Protein AF-A0A534TUU3-F1 (afdb_monomer_lite)

Foldseek 3Di:
DVVVVVVVVVPDDPVPDDDDDDPDDFAEEEPVVCVVVVHDDDPVSVVRGPYYHD

Sequence (54 aa):
AAVFVDKILKGAKPAELPVEQPTKFEFVVNLKTAKQIGLTLPPNVLARADKVIR

Structure (mmCIF, N/CA/C/O backbone):
data_AF-A0A534TUU3-F1
#
_entry.id   AF-A0A534TUU3-F1
#
loop_
_atom_site.group_PDB
_atom_site.id
_atom_site.type_symbol
_atom_site.label_atom_id
_atom_site.label_alt_id
_atom_site.label_comp_id
_atom_site.label_asym_id
_atom_site.label_entity_id
_atom_site.label_seq_id
_atom_site.pdbx_PDB_ins_code
_atom_site.Cartn_x
_atom_site.Cartn_y
_atom_site.Cartn_z
_atom_site.occupancy
_atom_site.B_iso_or_equiv
_atom_site.auth_seq_id
_atom_site.auth_comp_id
_atom_site.auth_asym_id
_atom_site.auth_atom_id
_atom_site.pdbx_PDB_model_num
ATOM 1 N N . ALA A 1 1 ? 12.009 -3.814 -9.633 1.00 66.06 1 ALA A N 1
ATOM 2 C CA . ALA A 1 1 ? 13.186 -2.939 -9.356 1.00 66.06 1 ALA A CA 1
ATOM 3 C C . ALA A 1 1 ? 14.556 -3.630 -9.502 1.00 66.06 1 ALA A C 1
ATOM 5 O O . ALA A 1 1 ? 15.261 -3.293 -10.444 1.00 66.06 1 ALA A O 1
ATOM 6 N N . ALA A 1 2 ? 14.956 -4.595 -8.655 1.00 84.00 2 ALA A N 1
ATOM 7 C CA . ALA A 1 2 ? 16.287 -5.238 -8.761 1.00 84.00 2 ALA A CA 1
ATOM 8 C C . ALA A 1 2 ? 16.550 -5.901 -10.134 1.00 84.00 2 ALA A C 1
ATOM 10 O O . ALA A 1 2 ? 17.658 -5.849 -10.657 1.00 84.00 2 ALA A O 1
ATOM 11 N N . VAL A 1 3 ? 15.499 -6.433 -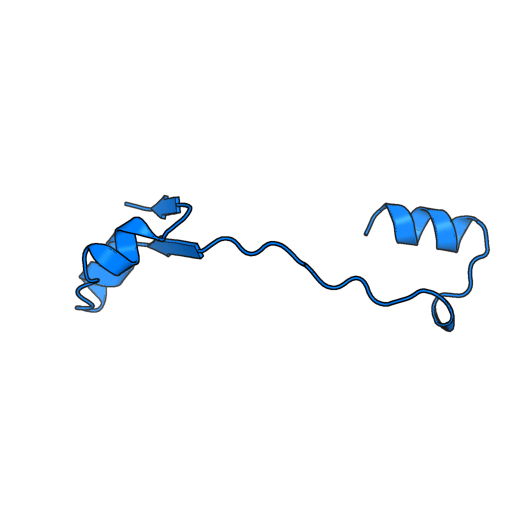10.763 1.00 86.81 3 VAL A N 1
ATOM 12 C CA . VAL A 1 3 ? 15.541 -7.009 -12.119 1.00 86.81 3 VAL A CA 1
ATOM 13 C C . VAL A 1 3 ? 15.905 -5.973 -13.191 1.00 86.81 3 VAL A C 1
ATOM 15 O O . VAL A 1 3 ? 16.604 -6.293 -14.146 1.00 86.81 3 VAL A O 1
ATOM 18 N N . PHE A 1 4 ? 15.445 -4.726 -13.061 1.00 90.50 4 PHE A N 1
ATOM 19 C CA . PHE A 1 4 ? 15.763 -3.670 -14.029 1.00 90.50 4 PHE A CA 1
ATOM 20 C C . PHE A 1 4 ? 17.191 -3.173 -13.862 1.00 90.50 4 PHE A C 1
ATOM 22 O O . PHE A 1 4 ? 17.873 -2.958 -14.859 1.00 90.50 4 PHE A O 1
ATOM 29 N N . VAL A 1 5 ? 17.662 -3.081 -12.617 1.00 90.44 5 VAL A N 1
ATOM 30 C CA . VAL A 1 5 ? 19.067 -2.782 -12.318 1.00 90.44 5 VAL A CA 1
ATOM 31 C C . VAL A 1 5 ? 19.979 -3.829 -12.966 1.00 90.44 5 VAL A C 1
ATOM 33 O O . VAL A 1 5 ? 20.902 -3.459 -13.681 1.00 90.44 5 VAL A O 1
ATOM 36 N N . ASP A 1 6 ? 19.672 -5.122 -12.816 1.00 94.12 6 ASP A N 1
ATOM 37 C CA . ASP A 1 6 ? 20.429 -6.210 -13.454 1.00 94.12 6 ASP A CA 1
ATOM 38 C C . ASP A 1 6 ? 20.446 -6.107 -14.993 1.00 94.12 6 ASP A C 1
ATOM 40 O O . ASP A 1 6 ? 21.502 -6.215 -15.615 1.00 94.12 6 ASP A O 1
ATOM 44 N N . LYS A 1 7 ? 19.299 -5.821 -15.624 1.00 91.06 7 LYS A N 1
ATOM 45 C CA . LYS A 1 7 ? 19.208 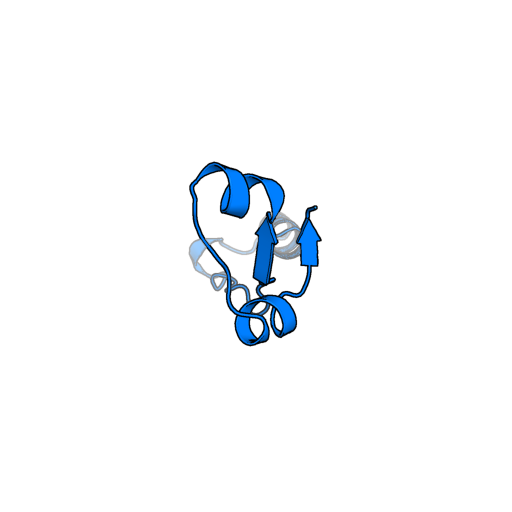-5.649 -17.086 1.00 91.06 7 LYS A CA 1
ATOM 46 C C . LYS A 1 7 ? 20.019 -4.454 -17.593 1.00 91.06 7 LYS A C 1
ATOM 48 O O . LYS A 1 7 ? 20.688 -4.571 -18.618 1.00 91.06 7 LYS A O 1
ATOM 53 N N . ILE A 1 8 ? 19.977 -3.325 -16.886 1.00 93.75 8 ILE A N 1
ATOM 54 C CA . ILE A 1 8 ? 20.726 -2.114 -17.254 1.00 93.75 8 ILE A CA 1
ATOM 55 C C . ILE A 1 8 ? 22.230 -2.358 -17.123 1.00 93.75 8 ILE A C 1
ATOM 57 O O . ILE A 1 8 ? 22.982 -2.029 -18.038 1.00 93.75 8 ILE A O 1
ATOM 61 N N . LEU A 1 9 ? 22.674 -3.002 -16.038 1.00 95.12 9 LEU A N 1
ATOM 62 C CA . LEU A 1 9 ? 24.085 -3.357 -15.850 1.00 95.12 9 LEU A CA 1
ATOM 63 C C . LEU A 1 9 ? 24.597 -4.343 -16.917 1.00 95.12 9 LEU A C 1
ATOM 65 O O . LEU A 1 9 ? 25.788 -4.356 -17.211 1.00 95.12 9 LEU A O 1
ATOM 69 N N . LYS A 1 10 ? 23.702 -5.118 -17.541 1.00 95.94 10 LYS A N 1
ATOM 70 C CA . LYS A 1 10 ? 23.989 -5.999 -18.688 1.00 95.94 10 LYS A CA 1
ATOM 71 C C . LYS A 1 10 ? 23.880 -5.306 -20.056 1.00 95.94 10 LYS A C 1
ATOM 73 O O . LYS A 1 10 ? 24.028 -5.972 -21.077 1.00 95.94 10 LYS A O 1
ATOM 78 N N . GLY A 1 11 ? 23.643 -3.991 -20.096 1.00 93.50 11 GLY A N 1
ATOM 79 C CA . GLY A 1 11 ? 23.658 -3.178 -21.318 1.00 93.50 11 GLY A CA 1
ATOM 80 C C . GLY A 1 11 ? 22.287 -2.845 -21.913 1.00 93.50 11 GLY A C 1
ATOM 81 O O . GLY A 1 11 ? 22.231 -2.247 -22.988 1.00 93.50 11 GLY A O 1
ATOM 82 N N . ALA A 1 12 ? 21.178 -3.189 -21.245 1.00 95.19 12 ALA A N 1
ATOM 83 C CA . ALA A 1 12 ? 19.856 -2.756 -21.693 1.00 95.19 12 ALA A CA 1
ATOM 84 C C . ALA A 1 12 ? 19.715 -1.230 -21.568 1.00 95.19 12 ALA A C 1
ATOM 86 O O . ALA A 1 12 ? 19.998 -0.652 -20.515 1.00 95.19 12 ALA A O 1
ATOM 87 N N . LYS A 1 13 ? 19.237 -0.569 -22.627 1.00 94.69 13 LYS A N 1
ATOM 88 C CA . LYS A 1 13 ? 18.979 0.873 -22.601 1.00 94.69 13 LYS A CA 1
ATOM 89 C C . LYS A 1 13 ? 17.727 1.157 -21.766 1.00 94.69 13 LYS A C 1
ATOM 91 O O . LYS A 1 13 ? 16.666 0.628 -22.091 1.00 94.69 13 LYS A O 1
ATOM 96 N N . PRO A 1 14 ? 17.791 2.037 -20.750 1.00 90.25 14 PRO A N 1
ATOM 97 C CA . PRO A 1 14 ? 16.629 2.355 -19.918 1.00 90.25 14 PRO A CA 1
ATOM 98 C C . PRO A 1 14 ? 15.398 2.830 -20.703 1.00 90.25 14 PRO A C 1
ATOM 100 O O . PRO A 1 14 ? 14.282 2.511 -20.317 1.00 90.25 14 PRO A O 1
ATOM 103 N N . ALA A 1 15 ? 15.595 3.539 -21.821 1.00 93.88 15 ALA A N 1
ATOM 104 C CA . ALA A 1 15 ? 14.510 4.040 -22.672 1.00 93.88 15 ALA A CA 1
ATOM 105 C C . ALA 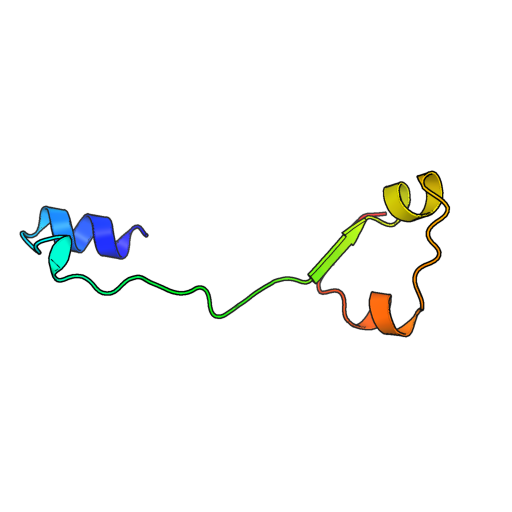A 1 15 ? 13.715 2.937 -23.402 1.00 93.88 15 ALA A C 1
ATOM 107 O O . ALA A 1 15 ? 12.624 3.200 -23.895 1.00 93.88 15 ALA A O 1
ATOM 108 N N . GLU A 1 16 ? 14.257 1.720 -23.479 1.00 92.56 16 GLU A N 1
ATOM 109 C CA . GLU A 1 16 ? 13.628 0.564 -24.131 1.00 92.56 16 GLU A CA 1
ATOM 110 C C . GLU A 1 16 ? 12.994 -0.398 -23.110 1.00 92.56 16 GLU A C 1
ATOM 112 O O . GLU A 1 16 ? 12.303 -1.345 -23.486 1.00 92.56 16 GLU A O 1
ATOM 117 N N . LEU A 1 17 ? 13.217 -0.175 -21.808 1.00 91.62 17 LEU A N 1
ATOM 118 C CA . LEU A 1 17 ? 12.618 -0.986 -20.754 1.00 91.62 17 LEU A CA 1
ATOM 119 C C . LEU A 1 17 ? 11.180 -0.518 -20.475 1.00 91.62 17 LEU A C 1
ATOM 121 O O . LEU A 1 17 ? 10.954 0.678 -20.278 1.00 91.62 17 LEU A O 1
ATOM 125 N N . PRO A 1 18 ? 10.199 -1.437 -20.411 1.00 90.69 18 PRO A N 1
ATOM 126 C CA . PRO A 1 18 ? 8.830 -1.072 -20.071 1.00 90.69 18 PRO A CA 1
ATOM 127 C C . PRO A 1 18 ? 8.755 -0.594 -18.620 1.00 90.69 18 PRO A C 1
ATOM 129 O O . PRO A 1 18 ? 9.446 -1.118 -17.750 1.00 90.69 18 PRO A O 1
ATOM 132 N N . VAL A 1 19 ? 7.878 0.363 -18.331 1.00 89.69 19 VAL A N 1
ATOM 133 C CA . VAL A 1 19 ? 7.612 0.781 -16.948 1.00 89.69 19 VAL A CA 1
ATOM 134 C C . VAL A 1 19 ? 6.805 -0.314 -16.240 1.00 89.69 19 VAL A C 1
ATOM 136 O O . VAL A 1 19 ? 5.737 -0.699 -16.713 1.00 89.69 19 VAL A O 1
ATOM 139 N N . GLU A 1 20 ? 7.300 -0.824 -15.105 1.00 88.88 20 GLU A N 1
ATOM 140 C CA . GLU A 1 20 ? 6.549 -1.779 -14.274 1.00 88.88 20 GLU A CA 1
ATOM 141 C C . GLU A 1 20 ? 5.390 -1.060 -13.569 1.00 88.88 20 GLU A C 1
ATOM 143 O O . GLU A 1 20 ? 5.608 -0.098 -12.830 1.00 88.88 20 GLU A O 1
ATOM 148 N N . GLN A 1 21 ? 4.163 -1.554 -13.753 1.00 89.88 21 GLN A N 1
ATOM 149 C CA . GLN A 1 21 ? 3.001 -1.115 -12.983 1.00 89.88 21 GLN A CA 1
ATOM 150 C C . GLN A 1 21 ? 2.729 -2.105 -11.838 1.00 89.88 21 GLN A C 1
ATOM 152 O O . GLN A 1 21 ? 2.611 -3.307 -12.096 1.00 89.88 21 GLN A O 1
ATOM 157 N N . PRO A 1 22 ? 2.587 -1.642 -10.581 1.00 88.19 22 PRO A N 1
ATOM 158 C CA . PRO A 1 22 ? 2.142 -2.502 -9.493 1.00 88.19 22 PRO A CA 1
ATOM 159 C C . PRO A 1 22 ? 0.742 -3.048 -9.783 1.00 88.19 22 PRO A C 1
ATOM 161 O O . PRO A 1 22 ? -0.187 -2.287 -10.045 1.00 88.19 22 PRO A O 1
ATOM 164 N N . THR A 1 23 ? 0.583 -4.367 -9.720 1.00 91.81 23 THR A N 1
ATOM 165 C CA . THR A 1 23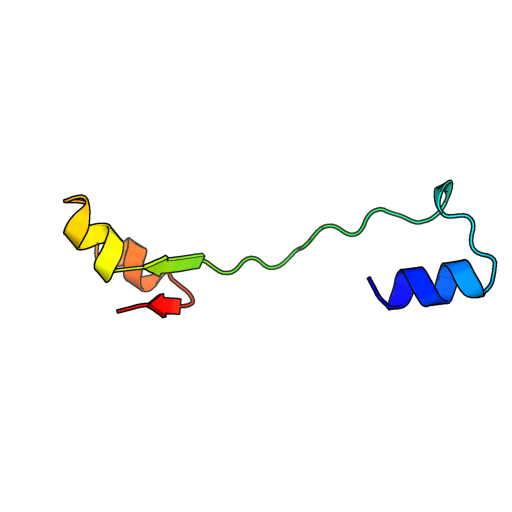 ? -0.716 -5.037 -9.909 1.00 91.81 23 THR A CA 1
ATOM 166 C C . THR A 1 23 ? -1.414 -5.350 -8.592 1.00 91.81 23 THR A C 1
ATOM 168 O O . THR A 1 23 ? -2.619 -5.586 -8.570 1.00 91.81 23 THR A O 1
ATOM 171 N N . LYS A 1 24 ? -0.664 -5.351 -7.486 1.00 91.62 24 LYS A N 1
ATOM 172 C CA . LYS A 1 24 ? -1.169 -5.648 -6.150 1.00 91.62 24 LYS A CA 1
ATOM 173 C C . LYS A 1 24 ? -1.077 -4.409 -5.273 1.00 91.62 24 LYS A C 1
ATOM 175 O O . LYS A 1 24 ? -0.008 -3.820 -5.137 1.00 91.62 24 LYS A O 1
ATOM 180 N N . PHE A 1 25 ? -2.198 -4.080 -4.649 1.00 93.94 25 PHE A N 1
ATOM 181 C CA . PHE A 1 25 ? -2.313 -3.034 -3.644 1.00 93.94 25 PHE A CA 1
ATOM 182 C C . PHE A 1 25 ? -2.837 -3.651 -2.355 1.00 93.94 25 PHE A C 1
ATOM 184 O O . PHE A 1 25 ? -3.624 -4.593 -2.404 1.00 93.94 25 PHE A O 1
ATOM 191 N N . GLU A 1 26 ? -2.392 -3.116 -1.223 1.00 96.56 26 GLU A N 1
ATOM 192 C CA . GLU A 1 26 ? -2.898 -3.495 0.092 1.00 96.56 26 GLU A CA 1
ATOM 193 C C . GLU A 1 26 ? -3.776 -2.369 0.631 1.00 96.56 26 GLU A C 1
ATOM 195 O O . GLU A 1 26 ? -3.373 -1.202 0.664 1.00 96.56 26 GLU A O 1
ATOM 200 N N . PHE A 1 27 ? -4.976 -2.716 1.078 1.00 96.31 27 PHE A N 1
ATOM 201 C CA . PHE A 1 27 ? -5.861 -1.808 1.778 1.00 96.31 27 PHE A CA 1
ATOM 202 C C . PHE A 1 27 ? -5.613 -1.902 3.286 1.00 96.31 27 PHE A C 1
ATOM 204 O O . PHE A 1 27 ? -6.022 -2.853 3.952 1.00 96.31 27 PHE A O 1
ATOM 211 N N . VAL A 1 28 ? -4.935 -0.893 3.837 1.00 97.75 28 VAL A N 1
ATOM 212 C CA . VAL A 1 28 ? -4.568 -0.838 5.259 1.00 97.75 28 VAL A CA 1
ATOM 213 C C . VAL A 1 28 ? -5.341 0.263 5.974 1.00 97.75 28 VAL A C 1
ATOM 215 O O . VAL A 1 28 ? -5.379 1.408 5.526 1.00 97.75 28 VAL A O 1
ATOM 218 N N . VAL A 1 29 ? -5.918 -0.069 7.128 1.00 97.31 29 VAL A N 1
ATOM 219 C CA . VAL A 1 29 ? -6.697 0.863 7.952 1.00 97.31 29 VAL A CA 1
ATOM 220 C C . VAL A 1 29 ? -6.005 1.120 9.286 1.00 97.31 29 VAL A C 1
ATOM 222 O O . VAL A 1 29 ? -5.647 0.182 9.991 1.00 97.31 29 VAL A O 1
ATOM 225 N N . ASN A 1 30 ? -5.892 2.390 9.685 1.00 97.75 30 ASN A N 1
ATOM 226 C CA . ASN A 1 30 ? -5.500 2.784 11.041 1.00 97.75 30 ASN A CA 1
ATOM 227 C C . ASN A 1 30 ? -6.735 3.193 11.859 1.00 97.75 30 ASN A C 1
ATOM 229 O O . ASN A 1 30 ? -7.262 4.298 11.714 1.00 97.75 30 ASN A O 1
ATOM 233 N N . LEU A 1 31 ? -7.195 2.295 12.733 1.00 96.06 31 LEU A N 1
ATOM 234 C CA . LEU A 1 31 ? -8.386 2.514 13.555 1.00 96.06 31 LEU A CA 1
ATOM 235 C C . LEU A 1 31 ? -8.167 3.551 14.655 1.00 96.06 31 LEU A C 1
ATOM 237 O O . LEU A 1 31 ? -9.111 4.263 15.000 1.00 96.06 31 LEU A O 1
ATOM 241 N N . LYS A 1 32 ? -6.952 3.653 15.204 1.00 96.62 32 LYS A N 1
ATOM 242 C CA . LYS A 1 32 ? -6.630 4.658 16.222 1.00 96.62 32 LYS A CA 1
ATOM 243 C C . LYS A 1 32 ? -6.815 6.060 15.657 1.00 96.62 32 LYS A C 1
ATOM 245 O O . LYS A 1 32 ? -7.529 6.867 16.247 1.00 96.62 32 LYS A O 1
ATOM 250 N N . THR A 1 33 ? -6.230 6.316 14.490 1.00 97.81 33 THR A N 1
ATOM 251 C CA . THR A 1 33 ? -6.350 7.606 13.810 1.00 97.81 33 THR A CA 1
ATOM 252 C C . THR A 1 33 ? -7.789 7.882 13.394 1.00 97.81 33 THR A C 1
ATOM 254 O O . THR A 1 33 ? -8.273 8.976 13.659 1.00 97.81 33 THR A O 1
ATOM 257 N N . ALA A 1 34 ? -8.503 6.898 12.830 1.00 96.88 34 ALA A N 1
ATOM 258 C CA . ALA A 1 34 ? -9.908 7.068 12.447 1.00 96.88 34 ALA A CA 1
ATOM 259 C C . ALA A 1 34 ? -10.773 7.543 13.630 1.00 96.88 34 ALA A C 1
ATOM 261 O O . ALA A 1 34 ? -11.507 8.520 13.507 1.00 96.88 34 ALA A O 1
ATOM 262 N N . LYS A 1 35 ? -10.604 6.933 14.811 1.00 95.56 35 LYS A N 1
ATOM 263 C CA . LYS A 1 35 ? -11.297 7.361 16.036 1.00 95.56 35 LYS A CA 1
ATOM 264 C C . LYS A 1 35 ? -10.909 8.774 16.473 1.00 95.56 35 LYS A C 1
ATOM 266 O O . LYS A 1 35 ? -11.783 9.541 16.859 1.00 95.56 35 LYS A O 1
ATOM 271 N N . GLN A 1 36 ? -9.623 9.123 16.408 1.00 97.69 36 GLN A N 1
ATOM 272 C CA . GLN A 1 36 ? -9.129 10.447 16.806 1.00 97.69 36 GLN A CA 1
ATOM 273 C C . GLN A 1 36 ? -9.695 11.579 15.945 1.00 97.69 36 GLN A C 1
ATOM 275 O O . GLN A 1 36 ? -9.959 12.656 16.466 1.00 97.69 36 GLN A O 1
ATOM 280 N N . ILE A 1 37 ? -9.906 11.331 14.651 1.00 97.44 37 ILE A N 1
ATOM 281 C CA . ILE A 1 37 ? -10.479 12.320 13.725 1.00 97.44 37 ILE A CA 1
ATOM 282 C C . ILE A 1 37 ? -12.013 12.253 13.642 1.00 97.44 37 ILE A C 1
ATOM 284 O O . ILE A 1 37 ? -12.608 12.908 12.793 1.00 97.44 37 ILE A O 1
ATOM 288 N N . GLY A 1 38 ? -12.664 11.442 14.484 1.00 96.31 38 GLY A N 1
ATOM 289 C CA . GLY A 1 38 ? -14.121 11.276 14.484 1.00 96.31 38 GLY A CA 1
ATOM 290 C C . GLY A 1 38 ? -14.679 10.504 13.282 1.00 96.31 38 GLY A C 1
ATOM 291 O O . GLY A 1 38 ? -15.889 10.500 13.061 1.00 96.31 38 GLY A O 1
ATOM 292 N N . LEU A 1 39 ? -13.829 9.827 12.505 1.00 97.06 39 LEU A N 1
ATOM 293 C CA . LEU A 1 39 ? -14.252 9.013 11.371 1.00 97.06 39 LEU A CA 1
ATOM 294 C C . LEU A 1 39 ? -14.693 7.626 11.849 1.00 97.06 39 LEU A C 1
ATOM 296 O O . LEU A 1 39 ? -13.884 6.805 12.286 1.00 97.06 39 LEU A O 1
ATOM 300 N N . THR A 1 40 ? -15.984 7.337 11.694 1.00 95.62 40 THR A N 1
ATOM 301 C CA . THR A 1 40 ? -16.529 5.996 11.932 1.00 95.62 40 THR A CA 1
ATOM 302 C C . THR A 1 40 ? -16.482 5.184 10.644 1.00 95.62 40 THR A C 1
ATOM 304 O O . THR A 1 40 ? -17.140 5.524 9.663 1.00 95.62 40 THR A O 1
ATOM 307 N N . LEU A 1 41 ? -15.703 4.102 10.644 1.00 94.88 41 LEU A N 1
ATOM 308 C CA . LEU A 1 41 ? -15.570 3.216 9.489 1.00 94.88 41 LEU A CA 1
ATOM 309 C C . LEU A 1 41 ? -16.636 2.109 9.521 1.00 94.88 41 LEU A C 1
ATOM 311 O O . LEU A 1 41 ? -16.721 1.380 10.513 1.00 94.88 41 LEU A O 1
ATOM 315 N N . PRO A 1 42 ? -17.418 1.937 8.441 1.00 96.62 42 PRO A N 1
ATOM 316 C CA . PRO A 1 42 ? -18.385 0.853 8.336 1.00 96.62 42 PRO A CA 1
ATOM 317 C C . PRO A 1 42 ? -17.737 -0.547 8.429 1.00 96.62 42 PRO A C 1
ATOM 319 O O . PRO A 1 42 ? -16.644 -0.753 7.889 1.00 96.62 42 PRO A O 1
ATOM 322 N N . PRO A 1 43 ? -18.408 -1.552 9.029 1.00 95.50 43 PRO A N 1
ATOM 323 C CA . PRO A 1 43 ? -17.858 -2.906 9.158 1.00 95.50 43 PRO A CA 1
ATOM 324 C C . PRO A 1 43 ? -17.495 -3.567 7.822 1.00 95.50 43 PRO A C 1
ATOM 326 O O . PRO A 1 43 ? -16.498 -4.276 7.736 1.00 95.50 43 PRO A O 1
ATOM 329 N N . ASN A 1 44 ? -18.260 -3.301 6.760 1.00 96.69 44 ASN A N 1
ATOM 330 C CA . ASN A 1 44 ? -17.987 -3.817 5.415 1.00 96.69 44 ASN A CA 1
ATOM 331 C C . ASN A 1 44 ? -16.721 -3.214 4.781 1.00 96.69 44 ASN A C 1
ATOM 333 O O . ASN A 1 44 ? -16.124 -3.849 3.917 1.00 96.69 44 ASN A O 1
ATOM 337 N N . VAL A 1 45 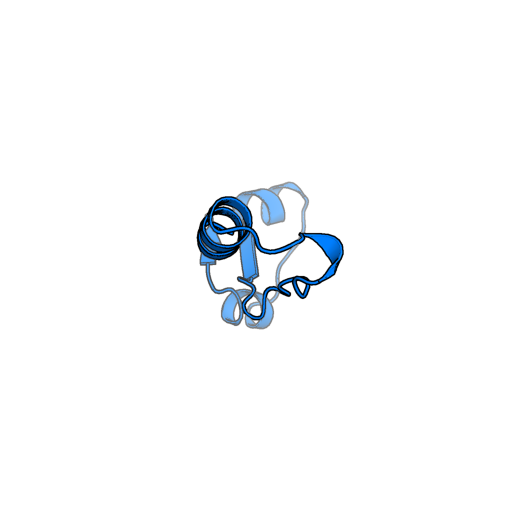? -16.305 -2.015 5.198 1.00 95.25 45 VAL A N 1
ATOM 338 C CA . VAL A 1 45 ? -15.033 -1.411 4.783 1.00 95.25 45 VAL A CA 1
ATOM 339 C C . VAL A 1 45 ? -13.890 -2.092 5.526 1.00 95.25 45 VAL A C 1
ATOM 341 O O . VAL A 1 45 ? -12.930 -2.524 4.902 1.00 95.25 45 VAL A O 1
ATOM 344 N N . LEU A 1 46 ? -14.020 -2.284 6.841 1.00 95.00 46 LEU A N 1
ATOM 345 C CA . LEU A 1 46 ? -13.006 -2.980 7.640 1.00 95.00 46 LEU A CA 1
ATOM 346 C C . LEU A 1 46 ? -12.811 -4.435 7.205 1.00 95.00 46 LEU A C 1
ATOM 348 O O . LEU A 1 46 ? -11.683 -4.912 7.180 1.00 95.00 46 LEU A O 1
ATOM 352 N N . ALA A 1 47 ? -13.887 -5.116 6.808 1.00 96.12 47 ALA A N 1
ATOM 353 C CA . ALA A 1 47 ? -13.832 -6.485 6.302 1.00 96.12 47 ALA A CA 1
ATOM 354 C C . ALA A 1 47 ? -13.056 -6.623 4.980 1.00 96.12 47 ALA A C 1
ATOM 356 O O . ALA A 1 47 ? -12.631 -7.723 4.641 1.00 96.12 47 ALA A O 1
ATOM 357 N N . ARG A 1 48 ? -12.882 -5.528 4.228 1.00 96.50 48 ARG A N 1
ATOM 358 C CA . ARG A 1 48 ? -12.100 -5.502 2.983 1.00 96.50 48 ARG A CA 1
ATOM 359 C C . ARG A 1 48 ? -10.633 -5.144 3.205 1.00 96.50 48 ARG A C 1
ATOM 361 O O . ARG A 1 48 ? -9.866 -5.218 2.254 1.00 96.50 48 ARG A O 1
ATOM 368 N N . ALA A 1 49 ? -10.260 -4.698 4.404 1.00 97.00 49 ALA A N 1
ATOM 369 C CA . ALA A 1 49 ? -8.891 -4.307 4.695 1.00 97.00 49 ALA A CA 1
ATOM 370 C C . ALA A 1 49 ? -8.002 -5.547 4.813 1.00 97.00 49 ALA A C 1
ATOM 372 O O . ALA A 1 49 ? -8.286 -6.449 5.600 1.00 97.00 49 ALA A O 1
ATOM 373 N N . ASP A 1 50 ? -6.888 -5.550 4.088 1.00 97.75 50 ASP A N 1
ATOM 374 C CA . ASP A 1 50 ? -5.847 -6.568 4.216 1.00 97.75 50 ASP A CA 1
ATOM 375 C C . ASP A 1 50 ? -5.179 -6.498 5.594 1.00 97.75 50 ASP A C 1
ATOM 377 O O . ASP A 1 50 ? -4.712 -7.501 6.137 1.00 97.75 50 ASP A O 1
ATOM 381 N N . LYS A 1 51 ? -5.141 -5.298 6.189 1.00 97.38 51 LYS A N 1
ATOM 382 C CA . LYS A 1 51 ? -4.572 -5.082 7.517 1.00 97.38 51 LYS A CA 1
ATOM 383 C C . LYS A 1 51 ? -5.268 -3.962 8.268 1.00 97.38 51 LYS A C 1
ATOM 385 O O . LYS A 1 51 ? -5.574 -2.901 7.728 1.00 97.38 51 LYS A O 1
ATOM 390 N N . VAL A 1 52 ? -5.417 -4.174 9.571 1.00 96.44 52 VAL A N 1
ATOM 391 C CA . VAL A 1 52 ? -5.930 -3.172 10.502 1.00 96.44 52 VAL A CA 1
ATOM 392 C C . VAL A 1 52 ? -4.905 -2.912 11.599 1.00 96.44 52 VAL A C 1
ATOM 394 O O . VAL A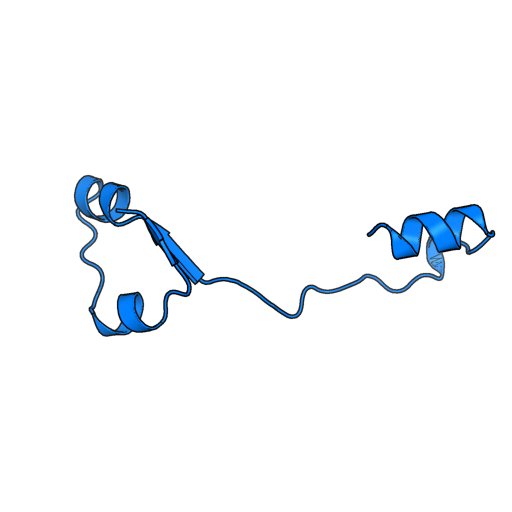 1 52 ? -4.517 -3.820 12.332 1.00 96.44 52 VAL A O 1
ATOM 397 N N . ILE A 1 53 ? -4.487 -1.658 11.723 1.00 96.88 53 ILE A N 1
ATOM 398 C CA . ILE A 1 53 ? -3.645 -1.147 12.803 1.00 96.88 53 ILE A CA 1
ATOM 399 C C . ILE A 1 53 ? -4.580 -0.611 13.890 1.00 96.88 53 ILE A C 1
ATOM 401 O O . ILE A 1 53 ? -5.475 0.188 13.598 1.00 96.88 53 ILE A O 1
ATOM 405 N N . ARG A 1 54 ? -4.405 -1.086 15.125 1.00 89.75 54 ARG A N 1
ATOM 406 C CA . ARG A 1 54 ? -5.262 -0.757 16.272 1.00 89.75 54 ARG A CA 1
ATOM 407 C C . ARG A 1 54 ? -4.615 0.254 17.204 1.00 89.75 54 ARG A C 1
ATOM 409 O O . ARG A 1 54 ? -3.377 0.202 17.360 1.00 89.75 54 ARG A O 1
#

Radius of gyration: 19.5 Å; chains: 1; bounding box: 42×19×41 Å

Secondary structure (DSSP, 8-state):
-HHHHHHHHTT--GGGSPPPPP-----EEEHHHHHHTT-PPPHHHHTT-SEEE-

pLDDT: mean 93.68, std 4.97, range [66.06, 97.81]